Protein AF-A0A962YKL8-F1 (afdb_monomer)

Mean predicted aligned error: 5.16 Å

Secondary structure (DSSP, 8-state):
--EEEEEE---SS-----HHHHHHHH--STTSSHHHHHHHHHHHHTTT-S---HHHHHHHTTT-EEEEEEETTEEEEEEEEEEGGGEETTEEPHHHHHHHHHHHHHHHHIIIIIIS-TT--TTSHHHHHHHHHHHHHHTT---TT--S----------

Radius of gyration: 17.31 Å; Cα contacts (8 Å, |Δi|>4): 168; chains: 1; bounding box: 41×42×42 Å

Structure (mmCIF, N/CA/C/O backbone):
data_AF-A0A962YKL8-F1
#
_entry.id   AF-A0A962YKL8-F1
#
loop_
_atom_site.group_PDB
_atom_site.id
_atom_site.type_symbol
_atom_site.label_atom_id
_atom_site.label_alt_id
_atom_site.label_comp_id
_atom_site.label_asym_id
_atom_site.label_entity_id
_atom_site.label_seq_id
_atom_site.pdbx_PDB_ins_c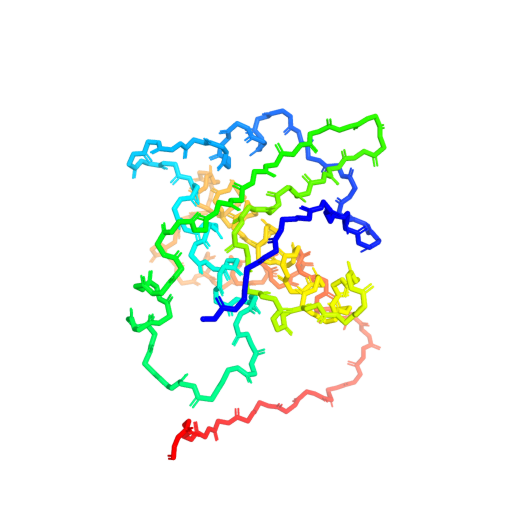ode
_atom_site.Cartn_x
_atom_site.Cartn_y
_atom_site.Cartn_z
_atom_site.occupancy
_atom_site.B_iso_or_equiv
_atom_site.auth_seq_id
_atom_site.auth_comp_id
_atom_site.auth_asym_id
_atom_site.auth_atom_id
_atom_site.pdbx_PDB_model_num
ATOM 1 N N . MET A 1 1 ? -20.604 6.832 12.163 1.00 73.44 1 MET A N 1
ATOM 2 C CA . MET A 1 1 ? -19.790 5.601 12.047 1.00 73.44 1 MET A CA 1
ATOM 3 C C . MET A 1 1 ? -18.881 5.470 13.259 1.00 73.44 1 MET A C 1
ATOM 5 O O . MET A 1 1 ? -18.358 6.483 13.714 1.00 73.44 1 MET A O 1
ATOM 9 N N . GLN A 1 2 ? -18.723 4.258 13.798 1.00 87.06 2 GLN A N 1
ATOM 10 C CA . GLN A 1 2 ? -17.769 3.999 14.881 1.00 87.06 2 GLN A CA 1
ATOM 11 C C . GLN A 1 2 ? -16.327 4.103 14.367 1.00 87.06 2 GLN A C 1
ATOM 13 O O . GLN A 1 2 ? -16.025 3.739 13.226 1.00 87.06 2 GLN A O 1
ATOM 18 N N . ARG A 1 3 ? -15.452 4.617 15.232 1.00 93.56 3 ARG A N 1
ATOM 19 C CA . ARG A 1 3 ? -14.024 4.808 14.983 1.00 93.56 3 ARG A CA 1
ATOM 20 C C . ARG A 1 3 ? -13.226 4.032 16.022 1.00 93.56 3 ARG A C 1
ATOM 22 O O . ARG A 1 3 ? -13.655 3.939 17.170 1.00 93.56 3 ARG A O 1
ATOM 29 N N . ILE A 1 4 ? -12.072 3.508 15.629 1.00 95.00 4 ILE A N 1
ATOM 30 C CA . ILE A 1 4 ? -11.179 2.756 16.513 1.00 95.00 4 ILE A CA 1
ATOM 31 C C . ILE A 1 4 ? -9.726 3.184 16.303 1.00 95.00 4 ILE A C 1
ATOM 33 O O . ILE A 1 4 ? -9.304 3.487 15.187 1.00 95.00 4 ILE A O 1
ATOM 37 N N . SER A 1 5 ? -8.958 3.205 17.388 1.00 96.06 5 SER A N 1
ATOM 38 C CA . SER A 1 5 ? -7.510 3.403 17.348 1.00 96.06 5 SER A CA 1
ATOM 39 C C . SER A 1 5 ? -6.825 2.089 17.695 1.00 96.06 5 SER A C 1
ATOM 41 O O . SER A 1 5 ? -7.187 1.436 18.673 1.00 96.06 5 SER A O 1
ATOM 43 N N . ALA A 1 6 ? -5.846 1.689 16.890 1.00 95.38 6 ALA A N 1
ATOM 44 C CA . ALA A 1 6 ? -5.217 0.378 16.995 1.00 95.38 6 ALA A CA 1
ATOM 45 C C . ALA A 1 6 ? -3.741 0.431 16.595 1.00 95.38 6 ALA A C 1
ATOM 47 O O . ALA A 1 6 ? -3.299 1.330 15.884 1.00 95.38 6 ALA A O 1
ATOM 48 N N . SER A 1 7 ? -2.968 -0.553 17.050 1.00 93.94 7 SER A N 1
ATOM 49 C CA . SER A 1 7 ? -1.604 -0.787 16.571 1.00 93.94 7 SER A CA 1
ATOM 50 C C . SER A 1 7 ? -1.551 -2.116 15.841 1.00 93.94 7 SER A C 1
ATOM 52 O O . SER A 1 7 ? -1.960 -3.137 16.389 1.00 93.94 7 SER A O 1
ATOM 54 N N . VAL A 1 8 ? -1.032 -2.097 14.621 1.00 92.94 8 VAL A N 1
ATOM 55 C CA . VAL A 1 8 ? -1.052 -3.236 13.707 1.00 92.94 8 VAL A CA 1
ATOM 56 C C . VAL A 1 8 ? 0.377 -3.534 13.265 1.00 92.94 8 VAL A C 1
ATOM 58 O O . VAL A 1 8 ? 1.109 -2.632 12.860 1.00 92.94 8 VAL A O 1
ATOM 61 N N . SER A 1 9 ? 0.791 -4.792 13.386 1.00 90.56 9 SER A N 1
ATOM 62 C CA . SER A 1 9 ? 2.078 -5.286 12.883 1.00 90.56 9 SER A CA 1
ATOM 63 C C . SER A 1 9 ? 1.896 -5.975 11.531 1.00 90.56 9 SER A C 1
ATOM 65 O O . SER A 1 9 ? 0.828 -6.557 11.312 1.00 90.56 9 SER A O 1
ATOM 67 N N . PRO A 1 10 ? 2.919 -5.970 10.659 1.00 87.94 10 PRO A N 1
ATOM 68 C CA . PRO A 1 10 ? 2.917 -6.804 9.465 1.00 87.94 10 PRO A CA 1
ATOM 69 C C . PRO A 1 10 ? 2.880 -8.286 9.842 1.00 87.94 10 PRO A C 1
ATOM 71 O O . PRO A 1 10 ? 3.247 -8.671 10.954 1.00 87.94 10 PRO A O 1
ATOM 74 N N . GLU A 1 11 ? 2.435 -9.109 8.898 1.00 78.06 11 GLU A N 1
ATOM 75 C CA . GLU A 1 11 ? 2.576 -10.561 8.958 1.00 78.06 11 GLU A CA 1
ATOM 76 C C . GLU A 1 11 ? 3.572 -11.012 7.887 1.00 78.06 11 GLU A C 1
ATOM 78 O O . GLU A 1 11 ? 3.445 -10.651 6.717 1.00 78.06 11 GLU A O 1
ATOM 83 N N . GLY A 1 12 ? 4.596 -11.762 8.296 1.00 68.69 12 GLY A N 1
ATOM 84 C CA . GLY A 1 12 ? 5.690 -12.162 7.413 1.00 68.69 12 GLY A CA 1
ATOM 85 C C . GLY A 1 12 ? 6.665 -11.025 7.080 1.00 68.69 12 GLY A C 1
ATOM 86 O O . GLY A 1 12 ? 6.815 -10.060 7.819 1.00 68.69 12 GLY A O 1
ATOM 87 N N . SER A 1 13 ? 7.341 -11.141 5.936 1.00 57.03 13 SER A N 1
ATOM 88 C CA . SER A 1 13 ? 8.639 -10.509 5.634 1.00 57.03 13 SER A CA 1
ATOM 89 C C . SER A 1 13 ? 8.661 -8.995 5.335 1.00 57.03 13 SER A C 1
ATOM 91 O O . SER A 1 13 ? 9.558 -8.537 4.631 1.00 57.03 13 SER A O 1
ATOM 93 N N . LEU A 1 14 ? 7.716 -8.202 5.842 1.00 61.25 14 LEU A N 1
ATOM 94 C CA . LEU A 1 14 ? 7.800 -6.727 5.841 1.00 61.25 14 LEU A CA 1
ATOM 95 C C . LEU A 1 14 ? 8.421 -6.218 7.150 1.00 61.25 14 LEU A C 1
ATOM 97 O O . LEU A 1 14 ? 7.923 -5.298 7.795 1.00 61.25 14 LEU A O 1
ATOM 101 N N . GLU A 1 15 ? 9.500 -6.870 7.573 1.00 60.12 15 GLU A N 1
ATOM 102 C CA . GLU A 1 15 ? 9.998 -6.760 8.945 1.00 60.12 15 GLU A CA 1
ATOM 103 C C . GLU A 1 15 ? 10.998 -5.619 9.136 1.00 60.12 15 GLU A C 1
ATOM 105 O O . GLU A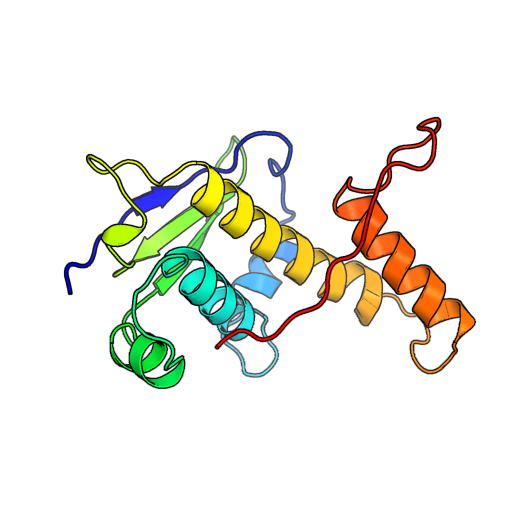 1 15 ? 11.240 -5.212 10.268 1.00 60.12 15 GLU A O 1
ATOM 110 N N . VAL A 1 16 ? 11.563 -5.053 8.064 1.00 67.44 16 VAL A N 1
ATOM 111 C CA . VAL A 1 16 ? 12.645 -4.070 8.196 1.00 67.44 16 VAL A CA 1
ATOM 112 C C . VAL A 1 16 ? 12.511 -2.959 7.160 1.00 67.44 16 VAL A C 1
ATOM 114 O O . VAL A 1 16 ? 12.585 -3.207 5.963 1.00 67.44 16 VAL A O 1
ATOM 117 N N . LEU A 1 17 ? 12.345 -1.728 7.649 1.00 73.00 17 LEU A N 1
ATOM 118 C CA . LEU A 1 17 ? 12.546 -0.496 6.887 1.00 73.00 17 LEU A CA 1
ATOM 119 C C . LEU A 1 17 ? 13.757 0.243 7.456 1.00 73.00 17 LEU A C 1
ATOM 121 O O . LEU A 1 17 ? 13.947 0.305 8.678 1.00 73.00 17 LEU A O 1
ATOM 125 N N . SER A 1 18 ? 14.547 0.839 6.574 1.00 76.50 18 SER A N 1
ATOM 126 C CA . SER A 1 18 ? 15.617 1.764 6.930 1.00 76.50 18 SER A CA 1
ATOM 127 C C . SER A 1 18 ? 15.057 3.066 7.513 1.00 76.50 18 SER A C 1
ATOM 129 O O . SER A 1 18 ? 13.931 3.479 7.235 1.00 76.50 18 SER A O 1
ATOM 131 N N . GLN A 1 19 ? 15.870 3.775 8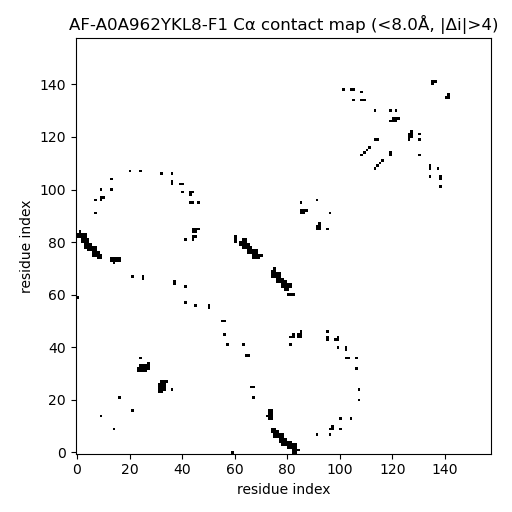.301 1.00 73.25 19 GLN A N 1
ATOM 132 C CA . GLN A 1 19 ? 15.498 5.091 8.844 1.00 73.25 19 GLN A CA 1
ATOM 133 C C . GLN A 1 19 ? 15.143 6.108 7.751 1.00 73.25 19 GLN A C 1
ATOM 135 O O . GLN A 1 19 ? 14.325 6.997 7.982 1.00 73.25 19 GLN A O 1
ATOM 140 N N . MET A 1 20 ? 15.759 5.996 6.570 1.00 76.56 20 MET A N 1
ATOM 141 C CA . MET A 1 20 ? 15.475 6.892 5.449 1.00 76.56 20 MET A CA 1
ATOM 142 C C . MET A 1 20 ? 14.079 6.639 4.884 1.00 76.56 20 MET A C 1
ATOM 144 O O . MET A 1 20 ? 13.311 7.584 4.757 1.00 76.56 20 MET A O 1
ATOM 148 N N . GLU A 1 21 ? 13.711 5.377 4.648 1.00 76.56 21 GLU A N 1
ATOM 149 C CA . GLU A 1 21 ? 12.370 5.006 4.171 1.00 76.56 21 GLU A CA 1
ATOM 150 C C . GLU A 1 21 ? 11.277 5.459 5.141 1.00 76.56 21 GLU A C 1
ATOM 152 O O . GLU A 1 21 ? 10.258 6.012 4.728 1.00 76.56 21 GLU A O 1
ATOM 157 N N . VAL A 1 22 ? 11.521 5.298 6.445 1.00 76.69 22 VAL A N 1
ATOM 158 C CA . VAL A 1 22 ? 10.617 5.791 7.490 1.00 76.69 22 VAL A CA 1
ATOM 159 C C . VAL A 1 22 ? 10.455 7.311 7.411 1.00 76.69 22 VAL A C 1
ATOM 161 O O . VAL A 1 22 ? 9.331 7.807 7.471 1.00 76.69 22 VAL A O 1
ATOM 164 N N . ARG A 1 23 ? 11.547 8.067 7.248 1.00 76.31 23 ARG A N 1
ATOM 165 C CA . ARG A 1 23 ? 11.489 9.534 7.137 1.00 76.31 23 ARG A CA 1
ATOM 166 C C . ARG A 1 23 ? 10.734 9.989 5.893 1.00 76.31 23 ARG A C 1
ATOM 168 O O . ARG A 1 23 ? 9.904 10.882 6.010 1.00 76.31 23 ARG A O 1
ATOM 175 N N . THR A 1 24 ? 10.970 9.363 4.743 1.00 77.00 24 THR A N 1
ATOM 176 C CA . THR A 1 24 ? 10.271 9.691 3.490 1.00 77.00 24 THR A CA 1
ATOM 177 C C . THR A 1 24 ? 8.761 9.454 3.596 1.00 77.00 24 THR A C 1
ATOM 179 O O . THR A 1 24 ? 7.963 10.247 3.098 1.00 77.00 24 THR A O 1
ATOM 182 N N . LEU A 1 25 ? 8.346 8.390 4.290 1.00 75.12 25 LEU A N 1
ATOM 183 C CA . LEU A 1 25 ? 6.932 8.096 4.538 1.00 75.12 25 LEU A CA 1
ATOM 184 C C . LEU A 1 25 ? 6.260 9.055 5.516 1.00 75.12 25 LEU A C 1
ATOM 186 O O . LEU A 1 25 ? 5.092 9.398 5.339 1.00 75.12 25 LEU A O 1
ATOM 190 N N . LEU A 1 26 ? 6.976 9.432 6.576 1.00 72.06 26 LEU A N 1
ATOM 191 C CA . LEU A 1 26 ? 6.478 10.344 7.602 1.00 72.06 26 LEU A CA 1
ATOM 192 C C . LEU A 1 26 ? 6.545 11.811 7.165 1.00 72.06 26 LEU A C 1
ATOM 194 O O . LEU A 1 26 ? 6.030 12.671 7.879 1.00 72.06 26 LEU A O 1
ATOM 198 N N . ASP A 1 27 ? 7.153 12.111 6.015 1.00 75.12 27 ASP A N 1
ATOM 199 C CA . ASP A 1 27 ? 7.184 13.465 5.487 1.00 75.12 27 ASP A CA 1
ATOM 200 C C . ASP A 1 27 ? 5.764 13.922 5.107 1.00 75.12 27 ASP A C 1
ATOM 202 O O . ASP A 1 27 ? 5.139 13.432 4.163 1.00 75.12 27 ASP A O 1
ATOM 206 N N . THR A 1 28 ? 5.242 14.878 5.878 1.00 66.38 28 THR A N 1
ATOM 207 C CA . THR A 1 28 ? 3.940 15.518 5.658 1.00 66.38 28 THR A CA 1
ATOM 208 C C . THR A 1 28 ? 4.023 16.735 4.736 1.00 66.38 28 THR A C 1
ATOM 210 O O . THR A 1 28 ? 3.010 17.416 4.534 1.00 66.38 28 THR A O 1
ATOM 213 N N . SER A 1 29 ? 5.209 17.054 4.204 1.00 64.56 29 SER A N 1
ATOM 214 C CA . SER A 1 29 ? 5.391 18.114 3.215 1.00 64.56 29 SER A CA 1
ATOM 215 C C . SER A 1 29 ? 4.590 17.829 1.941 1.00 64.56 29 SER A C 1
ATOM 217 O O . SER A 1 29 ? 4.143 16.710 1.686 1.00 64.56 29 SER A O 1
ATOM 219 N N . ALA A 1 30 ? 4.420 18.844 1.090 1.00 60.69 30 ALA A N 1
ATOM 220 C CA . ALA A 1 30 ? 3.745 18.673 -0.199 1.00 60.69 30 ALA A CA 1
ATOM 221 C C . ALA A 1 30 ? 4.448 17.664 -1.134 1.00 60.69 30 ALA A C 1
ATOM 223 O O . ALA A 1 30 ? 3.831 17.208 -2.091 1.00 60.69 30 ALA A O 1
ATOM 224 N N . ARG A 1 31 ? 5.720 17.334 -0.868 1.00 66.38 31 ARG A N 1
ATOM 225 C CA . ARG A 1 31 ? 6.514 16.352 -1.622 1.00 66.38 31 ARG A CA 1
ATOM 226 C C . ARG A 1 31 ? 6.586 14.982 -0.940 1.00 66.38 31 ARG A C 1
ATOM 228 O O . ARG A 1 31 ? 7.090 14.047 -1.550 1.00 66.38 31 ARG A O 1
ATOM 235 N N . GLY A 1 32 ? 6.110 14.871 0.297 1.00 76.25 32 GLY A N 1
ATOM 236 C CA . GLY A 1 32 ? 6.189 13.647 1.078 1.00 76.25 32 GLY A CA 1
ATOM 237 C C . GLY A 1 32 ? 5.084 12.643 0.746 1.00 76.25 32 GLY A C 1
ATOM 238 O O . GLY A 1 32 ? 4.016 12.987 0.230 1.00 76.25 32 GLY A O 1
ATOM 239 N N . LEU A 1 33 ? 5.331 11.370 1.060 1.00 87.94 33 LEU A N 1
ATOM 240 C CA . LEU A 1 33 ? 4.432 10.266 0.700 1.00 87.94 33 LEU A CA 1
ATOM 241 C C . LEU A 1 33 ? 3.257 10.099 1.668 1.00 87.94 33 LEU A C 1
ATOM 243 O O . LEU A 1 33 ? 2.338 9.325 1.390 1.00 87.94 33 LEU A O 1
ATOM 247 N N . TYR A 1 34 ? 3.244 10.838 2.780 1.00 90.31 34 TYR A N 1
ATOM 248 C CA . TYR A 1 34 ? 2.267 10.660 3.849 1.00 90.31 34 TYR A CA 1
ATOM 249 C C . TYR A 1 34 ? 0.818 10.748 3.366 1.00 90.31 34 TYR A C 1
ATOM 251 O O . TYR A 1 34 ? -0.006 9.898 3.695 1.00 90.31 34 TYR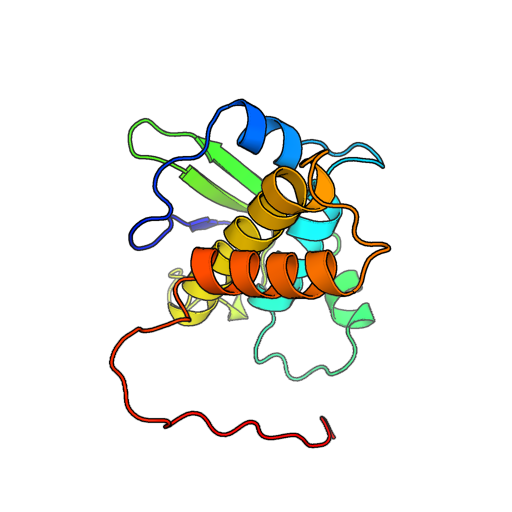 A O 1
ATOM 259 N N . ARG A 1 35 ? 0.479 11.770 2.567 1.00 91.19 35 ARG A N 1
ATOM 260 C CA . ARG A 1 35 ? -0.906 11.982 2.106 1.00 91.19 35 ARG A CA 1
ATOM 261 C C . ARG A 1 35 ? -1.384 10.857 1.194 1.00 91.19 35 ARG A C 1
ATOM 263 O O . ARG A 1 35 ? -2.538 10.439 1.312 1.00 91.19 35 ARG A O 1
ATOM 270 N N . LEU A 1 36 ? -0.505 10.369 0.319 1.00 92.88 36 LEU A N 1
ATOM 271 C CA . LEU A 1 36 ? -0.788 9.235 -0.556 1.00 92.88 36 LEU A CA 1
ATOM 272 C C . LEU A 1 36 ? -0.981 7.969 0.280 1.00 92.88 36 LEU A C 1
ATOM 274 O O . LEU A 1 36 ? -2.023 7.326 0.182 1.00 92.88 36 LEU A O 1
ATOM 278 N N . PHE A 1 37 ? -0.035 7.682 1.178 1.00 93.50 37 PHE A N 1
ATOM 279 C CA . PHE A 1 37 ? -0.098 6.524 2.064 1.00 93.50 37 PHE A CA 1
ATOM 280 C C . PHE A 1 37 ? -1.362 6.525 2.928 1.00 93.50 37 PHE A C 1
ATOM 282 O O . PHE A 1 37 ? -2.099 5.540 2.944 1.00 93.50 37 PHE A O 1
ATOM 289 N N . ARG A 1 38 ? -1.679 7.654 3.571 1.00 94.88 38 ARG A N 1
ATOM 290 C CA . ARG A 1 38 ? -2.911 7.846 4.346 1.00 94.88 38 ARG A CA 1
ATOM 291 C C . ARG A 1 38 ? -4.156 7.577 3.506 1.00 94.88 38 ARG A C 1
ATOM 293 O O . ARG A 1 38 ? -5.077 6.922 3.985 1.00 94.88 38 ARG A O 1
ATOM 300 N N . SER A 1 39 ? -4.203 8.090 2.279 1.00 94.88 39 SER A N 1
ATOM 301 C CA . SER A 1 39 ? -5.389 7.961 1.429 1.00 94.88 39 SER A CA 1
ATOM 302 C C . SER A 1 39 ? -5.599 6.521 0.962 1.00 94.88 39 SER A C 1
ATOM 304 O O . SER A 1 39 ? -6.708 6.004 1.072 1.00 94.88 39 SER A O 1
ATOM 306 N N . CYS A 1 40 ? -4.532 5.845 0.528 1.00 96.12 40 CYS A N 1
ATOM 307 C CA . CYS A 1 40 ? -4.578 4.433 0.150 1.00 96.12 40 CYS A CA 1
ATOM 308 C C . CYS A 1 40 ? -4.913 3.529 1.346 1.00 96.12 40 CYS A C 1
ATOM 310 O O . CYS A 1 40 ? -5.742 2.631 1.222 1.00 96.12 40 CYS A O 1
ATOM 312 N N . ALA A 1 41 ? -4.3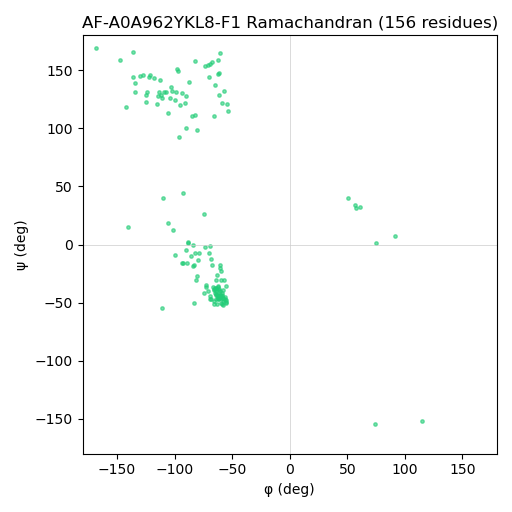32 3.792 2.521 1.00 96.31 41 ALA A N 1
ATOM 313 C CA . ALA A 1 41 ? -4.651 3.064 3.746 1.00 96.31 41 ALA A CA 1
ATOM 314 C C . ALA A 1 41 ? -6.130 3.216 4.130 1.00 96.31 41 ALA A C 1
ATOM 316 O O . ALA A 1 41 ? -6.784 2.228 4.454 1.00 96.31 41 ALA A O 1
ATOM 317 N N . LEU A 1 42 ? -6.683 4.432 4.053 1.00 96.31 42 LEU A N 1
ATOM 318 C CA . LEU A 1 42 ? -8.096 4.666 4.351 1.00 96.31 42 LEU A CA 1
ATOM 319 C C . LEU A 1 42 ? -9.024 3.944 3.366 1.00 96.31 42 LEU A C 1
ATOM 321 O O . LEU A 1 42 ? -10.049 3.411 3.790 1.00 96.31 42 LEU A O 1
ATOM 325 N N . ALA A 1 43 ? -8.661 3.902 2.082 1.00 95.56 43 ALA A N 1
ATOM 326 C CA . ALA A 1 43 ? -9.400 3.140 1.080 1.00 95.56 43 ALA A CA 1
ATOM 327 C C . ALA A 1 43 ? -9.409 1.641 1.422 1.00 95.56 43 ALA A C 1
ATOM 329 O O . ALA A 1 43 ? -10.474 1.034 1.476 1.00 95.56 43 ALA A O 1
ATOM 330 N N . VAL A 1 44 ? -8.249 1.069 1.768 1.00 96.19 44 VAL A N 1
ATOM 331 C CA . VAL A 1 44 ? -8.139 -0.336 2.198 1.00 96.19 44 VAL A CA 1
ATOM 332 C C . VAL A 1 44 ? -8.994 -0.622 3.436 1.00 96.19 44 VAL A C 1
ATOM 334 O O . VAL A 1 44 ? -9.711 -1.619 3.464 1.00 96.19 44 VAL A O 1
ATOM 337 N N . LEU A 1 45 ? -8.978 0.260 4.438 1.00 95.56 45 LEU A N 1
ATOM 338 C CA . LEU A 1 45 ? -9.769 0.098 5.667 1.00 95.56 45 LEU A CA 1
ATOM 339 C C . LEU A 1 45 ? -11.288 0.202 5.443 1.00 95.56 45 LEU A C 1
ATOM 341 O O . LEU A 1 45 ? -12.050 -0.228 6.302 1.00 95.56 45 LEU A O 1
ATOM 345 N N . ASN A 1 46 ? -11.733 0.769 4.319 1.00 93.62 46 ASN A N 1
ATOM 346 C CA . ASN A 1 46 ? -13.145 0.831 3.930 1.00 93.62 46 ASN A CA 1
ATOM 347 C C . ASN A 1 46 ? -13.520 -0.221 2.872 1.00 93.62 46 ASN A C 1
ATOM 349 O O . ASN A 1 46 ? -14.608 -0.147 2.300 1.00 93.62 46 ASN A O 1
ATOM 353 N N . SER A 1 47 ? -12.653 -1.205 2.610 1.00 87.25 47 SER A N 1
ATOM 354 C CA . SER A 1 47 ? -12.981 -2.322 1.716 1.00 87.25 47 SER A CA 1
ATOM 355 C C . SER A 1 47 ? -14.211 -3.064 2.249 1.00 87.25 47 SER A C 1
ATOM 357 O O . SER A 1 47 ? -14.203 -3.529 3.387 1.00 87.25 47 SER A O 1
ATOM 359 N N . GLY A 1 48 ? -15.269 -3.158 1.440 1.00 80.75 48 GLY A N 1
ATOM 360 C CA . GLY A 1 48 ? -16.556 -3.739 1.848 1.00 80.75 48 GLY A CA 1
ATOM 361 C C . GLY A 1 48 ? -17.568 -2.737 2.418 1.00 80.75 48 GLY A C 1
ATOM 362 O O . GLY A 1 48 ? -18.615 -3.152 2.908 1.00 80.75 48 GLY A O 1
ATOM 363 N N . SER A 1 49 ? -17.283 -1.431 2.359 1.00 82.00 49 SER A N 1
ATOM 364 C CA . SER A 1 49 ? -18.295 -0.396 2.590 1.00 82.00 49 SER A CA 1
ATOM 365 C C . SER A 1 49 ? -19.414 -0.481 1.546 1.00 82.00 49 SER A C 1
ATOM 367 O O . SER A 1 49 ? -19.165 -0.799 0.388 1.00 82.00 49 SER A O 1
ATOM 369 N N . HIS A 1 50 ? -20.641 -0.153 1.954 1.00 79.31 50 HIS A N 1
ATOM 370 C CA . HIS A 1 50 ? -21.802 -0.067 1.061 1.00 79.31 50 HIS A CA 1
ATOM 371 C C . HIS A 1 50 ? -21.927 1.288 0.343 1.00 79.31 50 HIS A C 1
ATOM 373 O O . HIS A 1 50 ? -22.896 1.485 -0.385 1.00 79.31 50 HIS A O 1
ATOM 379 N N . THR A 1 51 ? -21.011 2.237 0.582 1.00 82.12 51 THR A N 1
ATOM 380 C CA . THR A 1 51 ? -20.993 3.506 -0.163 1.00 82.12 51 THR A CA 1
ATOM 381 C C . THR A 1 51 ? -20.048 3.412 -1.355 1.00 82.12 51 THR A C 1
ATOM 383 O O . THR A 1 51 ? -18.882 3.042 -1.195 1.00 82.12 51 THR A O 1
ATOM 386 N N . ASP A 1 52 ? -20.545 3.810 -2.523 1.00 80.44 52 ASP A N 1
ATOM 387 C CA . ASP A 1 52 ? -19.757 3.943 -3.751 1.00 80.44 52 ASP A CA 1
ATOM 388 C C . ASP A 1 52 ? -19.157 5.357 -3.907 1.00 80.44 52 ASP A C 1
ATOM 390 O O . ASP A 1 52 ? -18.360 5.606 -4.814 1.00 80.44 52 ASP A O 1
ATOM 394 N N . ASP A 1 53 ? -19.485 6.305 -3.013 1.00 87.00 53 ASP A N 1
ATOM 395 C CA . ASP A 1 53 ? -18.913 7.655 -3.042 1.00 87.00 53 ASP A CA 1
ATOM 396 C C . ASP A 1 53 ? -17.628 7.748 -2.204 1.00 87.00 53 ASP A C 1
ATOM 398 O O . ASP A 1 53 ? -17.631 7.939 -0.983 1.00 87.00 53 ASP A O 1
ATOM 402 N N . ALA A 1 54 ? -16.484 7.707 -2.890 1.00 86.81 54 ALA A N 1
ATOM 403 C CA . ALA A 1 54 ? -15.182 7.907 -2.263 1.00 86.81 54 ALA A CA 1
ATOM 404 C C . ALA A 1 54 ? -15.086 9.241 -1.493 1.00 86.81 54 ALA A C 1
ATOM 406 O O . ALA A 1 54 ? -14.443 9.302 -0.442 1.00 86.81 54 ALA A O 1
ATOM 407 N N . ARG A 1 55 ? -15.723 10.322 -1.969 1.00 90.06 55 ARG A N 1
ATOM 408 C CA . ARG A 1 55 ? -15.682 11.632 -1.296 1.00 90.06 55 ARG A CA 1
ATOM 409 C C . ARG A 1 55 ? -16.384 11.575 0.049 1.00 90.06 55 ARG A C 1
ATOM 411 O O . ARG A 1 55 ? -15.902 12.191 0.999 1.00 90.06 55 ARG A O 1
ATOM 418 N N . GLU A 1 56 ? -17.485 10.838 0.143 1.00 91.19 56 GLU A N 1
ATOM 419 C CA . GLU A 1 56 ? -18.188 10.616 1.404 1.00 91.19 56 GLU A CA 1
ATOM 420 C C . GLU A 1 56 ? -17.274 9.915 2.415 1.00 91.19 56 GLU A C 1
ATOM 422 O O . GLU A 1 56 ? -17.138 10.388 3.545 1.00 91.19 56 GLU A O 1
ATOM 427 N N . ILE A 1 57 ? -16.560 8.865 1.996 1.00 90.75 57 ILE A N 1
ATOM 428 C CA . ILE A 1 57 ? -15.598 8.145 2.846 1.00 90.75 57 ILE A CA 1
ATOM 429 C C . ILE A 1 57 ? -14.518 9.100 3.369 1.00 90.75 57 ILE A C 1
ATOM 431 O O . ILE A 1 57 ? -14.289 9.192 4.580 1.00 90.75 57 ILE A O 1
ATOM 435 N N . PHE A 1 58 ? -13.874 9.854 2.473 1.00 91.88 58 PHE A N 1
ATOM 436 C CA . PHE A 1 58 ? -12.824 10.800 2.856 1.00 91.88 58 PHE A CA 1
ATOM 437 C C . PHE A 1 58 ? -13.346 11.935 3.744 1.00 91.88 58 PHE A C 1
ATOM 439 O O . PHE A 1 58 ? -12.598 12.427 4.589 1.00 91.88 58 PHE A O 1
ATOM 446 N N . ASN A 1 59 ? -14.613 12.333 3.590 1.00 93.38 59 ASN A N 1
ATOM 447 C CA . ASN A 1 59 ? -15.262 13.339 4.427 1.00 93.38 59 ASN A CA 1
ATOM 448 C C . ASN A 1 59 ? -15.622 12.811 5.821 1.00 93.38 59 ASN A C 1
ATOM 450 O O . ASN A 1 59 ? -15.401 13.508 6.813 1.00 93.38 59 ASN A O 1
ATOM 454 N N . THR A 1 60 ? -16.130 11.585 5.911 1.00 93.56 60 THR A N 1
ATOM 455 C CA . THR A 1 60 ? -16.487 10.941 7.180 1.00 93.56 60 THR A CA 1
ATOM 456 C C . THR A 1 60 ? -15.255 10.663 8.043 1.00 93.56 60 THR A C 1
ATOM 458 O O . THR A 1 60 ? -15.301 10.829 9.266 1.00 93.56 60 THR A O 1
ATOM 461 N N . TYR A 1 61 ? -14.138 10.302 7.408 1.00 94.88 61 TYR A N 1
ATOM 462 C CA . TYR A 1 61 ? -12.866 9.973 8.058 1.00 94.88 61 TYR A CA 1
ATOM 463 C C . TYR A 1 61 ? -11.779 11.037 7.810 1.00 94.88 61 TYR A C 1
ATOM 465 O O . TYR A 1 61 ? -10.598 10.729 7.609 1.00 94.88 61 TYR A O 1
ATOM 473 N N . ARG A 1 62 ? -12.150 12.326 7.834 1.00 95.06 62 ARG A N 1
ATOM 474 C CA . ARG A 1 62 ? -11.187 13.447 7.747 1.00 95.06 62 ARG A CA 1
ATOM 475 C C . ARG A 1 62 ? -10.158 13.432 8.878 1.00 95.06 62 ARG A C 1
ATOM 477 O O . ARG A 1 62 ? -9.026 13.852 8.672 1.00 95.06 62 ARG A O 1
ATOM 484 N N . ASP A 1 63 ? -10.550 12.921 10.037 1.00 95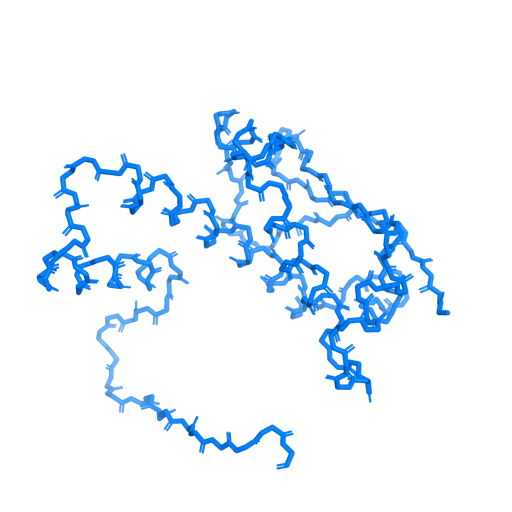.44 63 ASP A N 1
ATOM 485 C CA . ASP A 1 63 ? -9.753 12.800 11.257 1.00 95.44 63 ASP A CA 1
ATOM 486 C C . ASP A 1 63 ? -8.939 11.500 11.342 1.00 95.44 63 ASP A C 1
ATOM 488 O O . ASP A 1 63 ? -8.244 11.288 12.336 1.00 95.44 63 ASP A O 1
ATOM 492 N N . PHE A 1 64 ? -8.999 10.635 10.319 1.00 96.81 64 PHE A N 1
ATOM 493 C CA . PHE A 1 64 ? -8.170 9.433 10.252 1.00 96.81 64 PHE A CA 1
ATOM 494 C C . PHE A 1 64 ? -6.683 9.800 10.216 1.00 96.81 64 PHE A C 1
ATOM 496 O O . PHE A 1 64 ? -6.255 10.599 9.373 1.00 96.81 64 PHE A O 1
ATOM 503 N N . GLY A 1 65 ? -5.907 9.179 11.098 1.00 94.94 65 GLY A N 1
ATOM 504 C CA . GLY A 1 65 ? -4.457 9.281 11.165 1.00 94.94 65 GLY A CA 1
ATOM 505 C C . GLY A 1 65 ? -3.809 7.906 11.044 1.00 94.94 65 GLY A C 1
ATOM 506 O O . GLY A 1 65 ? -4.318 6.906 11.549 1.00 94.94 65 GLY A O 1
ATOM 507 N N . ILE A 1 66 ? -2.660 7.853 10.379 1.00 94.00 66 ILE A N 1
ATOM 508 C CA . ILE A 1 66 ? -1.811 6.664 10.322 1.00 94.00 66 ILE A CA 1
ATOM 509 C C . ILE A 1 66 ? -0.369 7.085 10.554 1.00 94.00 66 ILE A C 1
ATOM 511 O O . ILE A 1 66 ? 0.085 8.039 9.941 1.00 94.00 66 ILE A O 1
ATOM 515 N N . ASN A 1 67 ? 0.341 6.401 11.444 1.00 88.56 67 ASN A N 1
ATOM 516 C CA . ASN A 1 67 ? 1.723 6.717 11.790 1.00 88.56 67 ASN A CA 1
ATOM 517 C C . ASN A 1 67 ? 2.562 5.445 11.819 1.00 88.56 67 ASN A C 1
ATOM 519 O O . ASN A 1 67 ? 2.130 4.417 12.343 1.00 88.56 67 ASN A O 1
ATOM 523 N N . LEU A 1 68 ? 3.781 5.519 11.294 1.00 86.38 68 LEU A N 1
ATOM 524 C CA . LEU A 1 68 ? 4.722 4.410 11.345 1.00 86.38 68 LEU A CA 1
ATOM 525 C C . LEU A 1 68 ? 5.569 4.493 12.618 1.00 86.38 68 LEU A C 1
ATOM 527 O O . LEU A 1 68 ? 6.166 5.519 12.933 1.00 86.38 68 LEU A O 1
ATOM 531 N N . MET A 1 69 ? 5.604 3.396 13.364 1.00 84.19 69 MET A N 1
ATOM 532 C CA . MET A 1 69 ? 6.355 3.241 14.601 1.00 84.19 69 MET A CA 1
ATOM 533 C C . MET A 1 69 ? 7.430 2.183 14.403 1.00 84.19 69 MET A C 1
ATOM 535 O O . MET A 1 69 ? 7.122 1.023 14.137 1.00 84.19 69 MET A O 1
ATOM 539 N N . GLN A 1 70 ? 8.688 2.556 14.599 1.00 76.62 70 GLN A N 1
ATOM 540 C CA . GLN A 1 70 ? 9.779 1.593 14.574 1.00 76.62 70 GLN A CA 1
ATOM 541 C C . GLN A 1 70 ? 9.994 0.980 15.963 1.00 76.62 70 GLN A C 1
ATOM 543 O O . GLN A 1 70 ? 9.887 1.648 17.002 1.00 76.62 70 GLN A O 1
ATOM 548 N N . ARG A 1 71 ? 10.257 -0.323 15.983 1.00 75.31 71 ARG A N 1
ATOM 549 C CA . ARG A 1 71 ? 10.541 -1.131 17.169 1.00 75.31 71 ARG A CA 1
ATOM 550 C C . ARG A 1 71 ? 11.723 -2.052 16.872 1.00 75.31 71 ARG A C 1
ATOM 552 O O . ARG A 1 71 ? 12.074 -2.275 15.720 1.00 75.31 71 ARG A O 1
ATOM 559 N N . ASN A 1 72 ? 12.300 -2.634 17.919 1.00 68.00 72 ASN A N 1
ATOM 560 C CA . ASN A 1 72 ? 13.452 -3.538 17.799 1.00 68.00 72 ASN A CA 1
ATOM 561 C C . ASN A 1 72 ? 13.163 -4.779 16.928 1.00 68.00 72 ASN A C 1
ATOM 563 O O . ASN A 1 72 ? 14.090 -5.378 16.405 1.00 68.00 72 ASN A O 1
ATOM 567 N N . GLN A 1 73 ? 11.888 -5.154 16.781 1.00 66.69 73 GLN A N 1
ATOM 568 C CA . GLN A 1 73 ? 11.412 -6.305 16.000 1.00 66.69 73 GLN A CA 1
ATOM 569 C C . GLN A 1 73 ? 10.754 -5.891 14.669 1.00 66.69 73 GLN A C 1
ATOM 571 O O . GLN A 1 73 ? 9.960 -6.644 14.119 1.00 66.69 73 GLN A O 1
ATOM 576 N N . GLY A 1 74 ? 11.012 -4.669 14.191 1.00 77.69 74 GLY A N 1
ATOM 577 C CA . GLY A 1 74 ? 10.498 -4.176 12.914 1.00 77.69 74 GLY A CA 1
ATOM 578 C C . GLY A 1 74 ? 9.524 -3.010 13.027 1.00 77.69 74 GLY A C 1
ATOM 579 O O . GL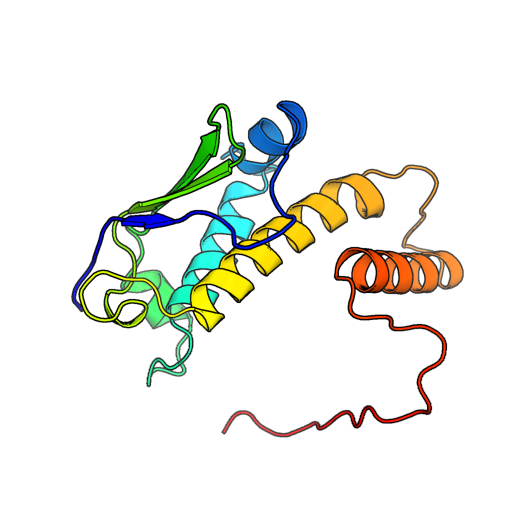Y A 1 74 ? 9.593 -2.194 13.952 1.00 77.69 74 GLY A O 1
ATOM 580 N N . ILE A 1 75 ? 8.625 -2.897 12.053 1.00 83.56 75 ILE A N 1
ATOM 581 C CA . ILE A 1 75 ? 7.686 -1.776 11.942 1.00 83.56 75 ILE A CA 1
ATOM 582 C C . ILE A 1 75 ? 6.307 -2.110 12.525 1.00 83.56 75 ILE A C 1
ATOM 584 O O . ILE A 1 75 ? 5.839 -3.244 12.483 1.00 83.56 75 ILE A O 1
ATOM 588 N N . LYS A 1 76 ? 5.626 -1.092 13.049 1.00 88.88 76 LYS A N 1
ATOM 589 C CA . LYS A 1 76 ? 4.208 -1.116 13.420 1.00 88.88 76 LYS A CA 1
ATOM 590 C C . LYS A 1 76 ? 3.505 0.092 12.826 1.00 88.88 76 LYS A C 1
ATOM 592 O O . LYS A 1 76 ? 4.070 1.180 12.788 1.00 88.88 76 LYS A O 1
ATOM 597 N N . LEU A 1 77 ? 2.255 -0.079 12.427 1.00 92.12 77 LEU A N 1
ATOM 598 C CA . LEU A 1 77 ? 1.376 1.017 12.041 1.00 92.12 77 LEU A CA 1
ATOM 599 C C . LEU A 1 77 ? 0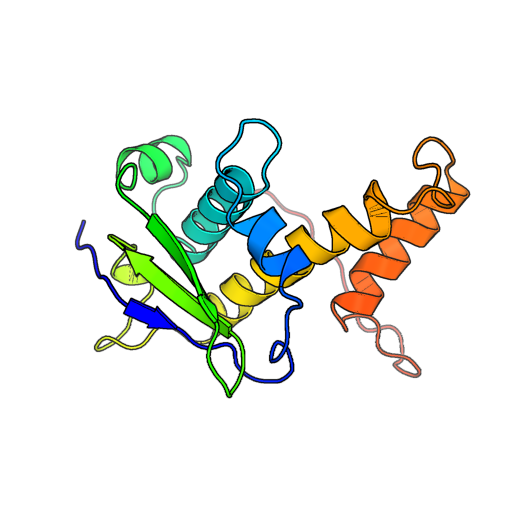.453 1.343 13.212 1.00 92.12 77 LEU A C 1
ATOM 601 O O . LEU A 1 77 ? -0.249 0.471 13.724 1.00 92.12 77 LEU A O 1
ATOM 605 N N . ARG A 1 78 ? 0.459 2.600 13.646 1.00 94.56 78 ARG A N 1
ATOM 606 C CA . ARG A 1 78 ? -0.514 3.148 14.587 1.00 94.56 78 ARG A CA 1
ATOM 607 C C . ARG A 1 78 ? -1.618 3.821 13.792 1.00 94.56 78 ARG A C 1
ATOM 609 O O . ARG A 1 78 ? -1.351 4.754 13.042 1.00 94.56 78 ARG A O 1
ATOM 616 N N . LEU A 1 79 ? -2.834 3.337 13.974 1.00 95.94 79 LEU A N 1
ATOM 617 C CA . LEU A 1 79 ? -4.043 3.861 13.364 1.00 95.94 79 LEU A CA 1
ATOM 618 C C . LEU A 1 79 ? -4.805 4.678 14.400 1.00 95.94 79 LEU A C 1
ATOM 620 O O . LEU A 1 79 ? -4.970 4.243 15.542 1.00 95.94 79 LEU A O 1
ATOM 624 N N . GLU A 1 80 ? -5.274 5.842 13.985 1.00 96.81 80 GLU A N 1
ATOM 625 C CA . GLU A 1 80 ? -6.065 6.771 14.780 1.00 96.81 80 GLU A CA 1
ATOM 626 C C . GLU A 1 80 ? -7.363 7.039 14.031 1.00 96.81 80 GLU A C 1
ATOM 628 O O . GLU A 1 80 ? -7.336 7.331 12.836 1.00 96.81 80 GLU A O 1
ATOM 633 N N . ASN A 1 81 ? -8.499 6.931 14.721 1.00 96.25 81 ASN A N 1
ATOM 634 C CA . ASN A 1 81 ? -9.816 7.197 14.135 1.00 96.25 81 ASN A CA 1
ATOM 635 C C . ASN A 1 81 ? -10.131 6.348 12.883 1.00 96.25 81 ASN A C 1
ATOM 637 O O . ASN A 1 81 ? -10.807 6.805 11.962 1.00 96.25 81 ASN A O 1
ATOM 641 N N . ALA A 1 82 ? -9.643 5.105 12.837 1.00 96.25 82 ALA A N 1
ATOM 642 C CA . ALA A 1 82 ? -9.866 4.195 11.719 1.00 96.25 82 ALA A CA 1
ATOM 643 C C . ALA A 1 82 ? -11.323 3.693 11.663 1.00 96.25 82 ALA A C 1
ATOM 645 O O . ALA A 1 82 ? -11.981 3.616 12.707 1.00 96.25 82 ALA A O 1
ATOM 646 N N . PRO A 1 83 ? -11.829 3.300 10.479 1.00 95.62 83 PRO A N 1
ATOM 647 C CA . PRO A 1 83 ? -13.121 2.632 10.345 1.00 95.62 83 PRO A CA 1
ATOM 648 C C . PRO A 1 83 ? -13.209 1.382 11.227 1.00 95.62 83 PRO A C 1
ATOM 650 O O . PRO A 1 83 ? -12.430 0.444 11.063 1.00 95.62 83 PRO A O 1
ATOM 653 N N . ALA A 1 84 ? -14.178 1.342 12.148 1.00 94.62 84 ALA A N 1
ATOM 654 C CA . ALA A 1 84 ? -14.366 0.182 13.024 1.00 94.62 84 ALA A CA 1
ATOM 655 C C . ALA A 1 84 ? -14.741 -1.096 12.250 1.00 94.62 84 ALA A C 1
ATOM 657 O O . ALA A 1 84 ? -14.409 -2.187 12.696 1.00 94.62 84 ALA A O 1
ATOM 658 N N . ALA A 1 85 ? -15.357 -0.959 11.070 1.00 93.94 85 ALA A N 1
ATOM 659 C CA . ALA A 1 85 ? -15.724 -2.076 10.195 1.00 93.94 85 ALA A CA 1
ATOM 660 C C . ALA A 1 85 ? -14.519 -2.910 9.714 1.00 93.94 85 ALA A C 1
ATOM 662 O O . ALA A 1 85 ? -14.684 -4.069 9.351 1.00 93.94 85 ALA A O 1
ATOM 663 N N . ALA A 1 86 ? -13.300 -2.359 9.762 1.00 95.69 86 ALA A N 1
ATOM 664 C CA . ALA A 1 86 ? -12.077 -3.099 9.452 1.00 95.69 86 ALA A CA 1
ATOM 665 C C . ALA A 1 86 ? -11.654 -4.096 10.554 1.00 95.69 86 ALA A C 1
ATOM 667 O O . ALA A 1 86 ? -10.633 -4.779 10.413 1.00 95.69 86 ALA A O 1
ATOM 668 N N . PHE A 1 87 ? -12.393 -4.156 11.667 1.00 95.56 87 PHE A N 1
ATOM 669 C CA . PHE A 1 87 ? -12.059 -4.924 12.861 1.00 95.56 87 PHE A CA 1
ATOM 670 C C . PHE A 1 87 ? -13.218 -5.834 13.282 1.00 95.56 87 PHE A C 1
ATOM 672 O O . PHE A 1 87 ? -14.384 -5.463 13.194 1.00 95.56 87 PHE A O 1
ATOM 679 N N . VAL A 1 88 ? -12.874 -7.004 13.819 1.00 94.81 88 VAL A N 1
ATOM 680 C CA . VAL A 1 88 ? -13.785 -7.945 14.483 1.00 94.81 88 VAL A CA 1
ATOM 681 C C . VAL A 1 88 ? -13.220 -8.211 15.874 1.00 94.81 88 VAL A C 1
ATOM 683 O O . VAL A 1 88 ? -12.051 -8.574 16.007 1.00 94.81 88 VAL A O 1
ATOM 686 N N . ASP A 1 89 ? -14.007 -7.948 16.918 1.00 92.81 89 ASP A N 1
ATOM 687 C CA . ASP A 1 89 ? -13.595 -8.083 18.326 1.00 92.81 89 ASP A CA 1
ATOM 688 C C . ASP A 1 89 ? -12.264 -7.377 18.653 1.00 92.81 89 ASP A C 1
ATOM 690 O O . ASP A 1 89 ? -11.391 -7.894 19.353 1.00 92.81 89 ASP A O 1
ATOM 694 N N . GLY A 1 90 ? -12.073 -6.182 18.084 1.00 89.75 90 GLY A N 1
ATOM 695 C CA . GLY A 1 90 ? -10.865 -5.372 18.267 1.00 89.75 90 GLY A CA 1
ATOM 696 C C . GLY A 1 90 ? -9.629 -5.868 17.505 1.00 89.75 90 GLY A C 1
ATOM 697 O O . GLY A 1 90 ? -8.574 -5.240 17.590 1.00 89.75 90 GLY A O 1
ATOM 698 N N . LYS A 1 91 ? -9.736 -6.953 16.728 1.00 93.06 91 LYS A N 1
ATOM 699 C CA . LYS A 1 91 ? -8.671 -7.456 15.851 1.00 93.06 91 LYS A CA 1
ATOM 700 C C . LYS A 1 91 ? -8.951 -7.067 14.406 1.00 93.06 91 LYS A C 1
ATOM 702 O O . LYS A 1 91 ? -10.058 -7.245 13.913 1.00 93.06 91 LYS A O 1
ATOM 707 N N . MET A 1 92 ? -7.944 -6.537 13.719 1.00 95.31 92 MET A N 1
ATOM 708 C CA . MET A 1 92 ? -8.071 -6.192 12.303 1.00 95.31 92 MET A CA 1
ATOM 709 C C . MET A 1 92 ? -8.294 -7.452 11.460 1.00 95.31 92 MET A C 1
ATOM 711 O O . MET A 1 92 ? -7.608 -8.455 11.665 1.00 95.31 92 MET A O 1
ATOM 715 N N . ILE A 1 93 ? -9.210 -7.378 10.492 1.00 95.50 93 ILE A N 1
ATOM 716 C CA . ILE A 1 93 ? -9.439 -8.447 9.512 1.00 95.50 93 ILE A CA 1
ATOM 717 C C . ILE A 1 93 ? -8.127 -8.740 8.772 1.00 95.50 93 ILE A C 1
ATOM 719 O O . ILE A 1 93 ? -7.457 -7.824 8.290 1.00 95.50 93 ILE A O 1
ATOM 723 N N . GLN A 1 94 ? -7.762 -10.019 8.663 1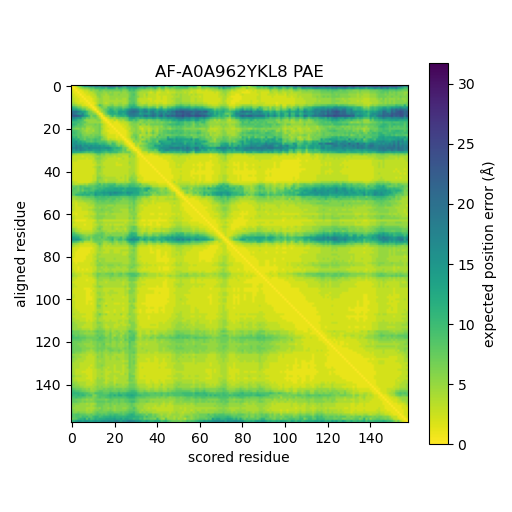.00 93.94 94 GLN A N 1
ATOM 724 C CA . GLN A 1 94 ? -6.464 -10.438 8.128 1.00 93.94 94 GLN A CA 1
ATOM 725 C C . GLN A 1 94 ? -6.187 -9.884 6.721 1.00 93.94 94 GLN A C 1
ATOM 727 O O . GLN A 1 94 ? -5.149 -9.260 6.527 1.00 93.94 94 GLN A O 1
ATOM 732 N N . GLY A 1 95 ? -7.126 -10.017 5.777 1.00 94.25 95 GLY A N 1
ATOM 733 C CA . GLY A 1 95 ? -6.940 -9.510 4.410 1.00 94.25 95 GLY A CA 1
ATOM 734 C C . GLY A 1 95 ? -6.771 -7.986 4.337 1.00 94.25 95 GLY A C 1
ATOM 735 O O . GLY A 1 95 ? -5.935 -7.486 3.589 1.00 94.25 95 GLY A O 1
ATOM 736 N N . ILE A 1 96 ? -7.486 -7.230 5.180 1.00 95.81 96 ILE A N 1
ATOM 737 C CA . ILE A 1 96 ? -7.315 -5.769 5.276 1.00 95.81 96 ILE A CA 1
ATOM 738 C C . ILE A 1 96 ? -5.910 -5.435 5.773 1.00 95.81 96 ILE A C 1
ATOM 740 O O . ILE A 1 96 ? -5.255 -4.544 5.234 1.00 95.81 96 ILE A O 1
ATOM 744 N N . ARG A 1 97 ? -5.421 -6.164 6.780 1.00 94.38 97 ARG A N 1
ATOM 745 C CA . ARG A 1 97 ? -4.059 -5.990 7.284 1.00 94.38 97 ARG A CA 1
ATOM 746 C C . ARG A 1 97 ? -3.014 -6.307 6.216 1.00 94.38 97 ARG A C 1
ATOM 748 O O . ARG A 1 97 ? -2.084 -5.525 6.048 1.00 94.38 97 ARG A O 1
ATOM 755 N N . GLU A 1 98 ? -3.161 -7.412 5.490 1.00 93.00 98 GLU A N 1
ATOM 756 C CA . GLU A 1 98 ? -2.264 -7.781 4.388 1.00 93.00 98 GLU A CA 1
ATOM 757 C C . GLU A 1 98 ? -2.223 -6.683 3.313 1.00 93.00 98 GLU A C 1
ATOM 759 O O . GLU A 1 98 ? -1.143 -6.233 2.924 1.00 93.00 98 GLU A O 1
ATOM 764 N N . HIS A 1 99 ? -3.384 -6.165 2.900 1.00 95.12 99 HIS A N 1
ATOM 765 C CA . HIS A 1 99 ? -3.467 -5.059 1.945 1.00 95.12 99 HIS A CA 1
ATOM 766 C C . HIS A 1 99 ? -2.883 -3.750 2.483 1.00 95.12 99 HIS A C 1
ATOM 768 O O . HIS A 1 99 ? -2.218 -3.032 1.739 1.00 95.12 99 HIS A O 1
ATOM 774 N N . LEU A 1 100 ? -3.062 -3.448 3.770 1.00 94.62 100 LEU A N 1
ATOM 775 C CA . LEU A 1 100 ? -2.505 -2.244 4.390 1.00 94.62 100 LEU A CA 1
ATOM 776 C C . LEU A 1 100 ? -0.972 -2.225 4.294 1.00 94.62 100 LEU A C 1
ATOM 778 O O . LEU A 1 100 ? -0.370 -1.188 4.009 1.00 94.62 100 LEU A O 1
ATOM 782 N N . PHE A 1 101 ? -0.336 -3.379 4.489 1.00 92.56 101 PHE A N 1
ATOM 783 C CA . PHE A 1 101 ? 1.111 -3.516 4.354 1.00 92.56 101 PHE A CA 1
ATOM 784 C C . PHE A 1 101 ? 1.576 -3.656 2.898 1.00 92.56 101 PHE A C 1
ATOM 786 O O . PHE A 1 101 ? 2.675 -3.204 2.578 1.00 92.56 101 PHE A O 1
ATOM 793 N N . ALA A 1 102 ? 0.744 -4.182 1.994 1.00 93.31 102 ALA A N 1
ATOM 794 C CA . ALA A 1 102 ? 1.003 -4.125 0.554 1.00 93.31 102 ALA A CA 1
ATOM 795 C C . ALA A 1 102 ? 1.041 -2.673 0.043 1.00 93.31 102 ALA A C 1
ATOM 797 O O . ALA A 1 102 ? 1.976 -2.300 -0.659 1.00 93.31 102 ALA A O 1
ATOM 798 N N . VAL A 1 103 ? 0.100 -1.826 0.486 1.00 94.50 103 VAL A N 1
ATOM 799 C CA . VAL A 1 103 ? 0.096 -0.382 0.190 1.00 94.50 103 VAL A CA 1
ATOM 800 C C . VAL A 1 103 ? 1.405 0.272 0.633 1.00 94.50 103 VAL A C 1
ATOM 802 O O . VAL A 1 103 ? 2.013 1.017 -0.133 1.00 94.50 103 VAL A O 1
ATOM 805 N N . LEU A 1 104 ? 1.857 -0.018 1.858 1.00 91.62 104 LEU A N 1
ATOM 806 C CA . LEU A 1 104 ? 3.120 0.504 2.378 1.00 91.62 104 LEU A CA 1
ATOM 807 C C . LEU A 1 104 ? 4.310 0.083 1.500 1.00 91.62 104 LEU A C 1
ATOM 809 O O . LEU A 1 104 ? 5.089 0.933 1.075 1.00 91.62 104 LEU A O 1
ATOM 813 N N . ARG A 1 105 ? 4.426 -1.219 1.210 1.00 90.94 105 ARG A N 1
ATOM 814 C CA . ARG A 1 105 ? 5.485 -1.793 0.368 1.00 90.94 105 ARG A CA 1
ATOM 815 C C . ARG A 1 105 ? 5.540 -1.119 -1.002 1.00 90.94 105 ARG A C 1
ATOM 817 O O . ARG A 1 105 ? 6.613 -0.707 -1.434 1.00 90.94 105 ARG A O 1
ATOM 824 N N . ASP A 1 106 ? 4.397 -1.021 -1.673 1.00 93.88 106 ASP A N 1
ATOM 825 C CA . ASP A 1 106 ? 4.333 -0.594 -3.070 1.00 93.88 106 ASP A CA 1
ATOM 826 C C . ASP A 1 106 ? 4.597 0.909 -3.214 1.00 93.88 106 ASP A C 1
ATOM 828 O O . ASP A 1 106 ? 5.274 1.318 -4.157 1.00 93.88 106 ASP A O 1
ATOM 832 N N . ILE A 1 107 ? 4.160 1.728 -2.249 1.00 92.69 107 ILE A N 1
ATOM 833 C CA . ILE A 1 107 ? 4.454 3.169 -2.226 1.00 92.69 107 ILE A CA 1
ATOM 834 C C . ILE A 1 107 ? 5.951 3.429 -2.024 1.00 92.69 107 ILE A C 1
ATOM 836 O O . ILE A 1 107 ? 6.533 4.201 -2.786 1.00 92.69 107 ILE A O 1
ATOM 840 N N . ILE A 1 108 ? 6.584 2.786 -1.034 1.00 88.69 108 ILE A N 1
ATOM 841 C CA . ILE A 1 108 ? 8.022 2.978 -0.770 1.00 88.69 108 ILE A CA 1
ATOM 842 C C . ILE A 1 108 ? 8.846 2.509 -1.966 1.00 88.69 108 ILE A C 1
ATOM 844 O O . ILE A 1 108 ? 9.692 3.252 -2.457 1.00 88.69 108 ILE A O 1
ATOM 848 N N . TYR A 1 109 ? 8.588 1.286 -2.437 1.00 90.94 109 TYR A N 1
ATOM 849 C CA . TYR A 1 109 ? 9.372 0.681 -3.507 1.00 90.94 109 TYR A CA 1
ATOM 850 C C . TYR A 1 109 ? 9.270 1.495 -4.795 1.00 90.94 109 TYR A C 1
ATOM 852 O O . TYR A 1 109 ? 10.281 1.802 -5.416 1.00 90.94 109 TYR A O 1
ATOM 860 N N . THR A 1 110 ? 8.058 1.916 -5.167 1.00 93.56 110 THR A N 1
ATOM 861 C CA . THR A 1 110 ? 7.861 2.732 -6.371 1.00 93.56 110 THR A CA 1
ATOM 862 C C . THR A 1 110 ? 8.559 4.085 -6.249 1.00 93.56 110 THR A C 1
ATOM 864 O O . THR A 1 110 ? 9.161 4.553 -7.211 1.00 93.56 110 THR A O 1
ATOM 867 N N . HIS A 1 111 ? 8.519 4.722 -5.078 1.00 91.50 111 HIS A N 1
ATOM 868 C CA . HIS A 1 111 ? 9.174 6.014 -4.901 1.00 91.50 111 HIS A CA 1
ATOM 869 C C . HIS A 1 111 ? 10.704 5.909 -4.945 1.00 91.50 111 HIS A C 1
ATOM 871 O O . HIS A 1 111 ? 11.346 6.682 -5.649 1.00 91.50 111 HIS A O 1
ATOM 877 N N . ASN A 1 112 ? 11.287 4.948 -4.230 1.00 88.56 112 ASN A N 1
ATOM 878 C CA . ASN A 1 112 ? 12.739 4.856 -4.084 1.00 88.56 112 ASN A CA 1
ATOM 879 C C . ASN A 1 112 ? 13.404 4.150 -5.268 1.00 88.56 112 ASN A C 1
ATOM 881 O O . ASN A 1 112 ? 14.345 4.679 -5.847 1.00 88.56 112 ASN A O 1
ATOM 885 N N . GLU A 1 113 ? 12.899 2.974 -5.635 1.00 90.69 113 GLU A N 1
ATOM 886 C CA . GLU A 1 113 ? 13.578 2.056 -6.558 1.00 90.69 113 GLU A CA 1
ATOM 887 C C . GLU A 1 113 ? 13.134 2.237 -8.012 1.00 90.69 113 GLU A C 1
ATOM 889 O O . GLU A 1 113 ? 13.788 1.733 -8.915 1.00 90.69 113 GLU A O 1
ATOM 894 N N . ILE A 1 114 ? 12.011 2.926 -8.255 1.00 94.50 114 ILE A N 1
ATOM 895 C CA . ILE A 1 114 ? 11.506 3.171 -9.615 1.00 94.50 114 ILE A CA 1
ATOM 896 C C . ILE A 1 114 ? 11.624 4.647 -9.987 1.00 94.50 114 ILE A C 1
ATOM 898 O O . ILE A 1 114 ? 12.205 4.973 -11.014 1.00 94.50 114 ILE A O 1
ATOM 902 N N . GLN A 1 115 ? 11.075 5.553 -9.174 1.00 91.88 115 GLN A N 1
ATOM 903 C CA . GLN A 1 115 ? 11.129 6.996 -9.449 1.00 91.88 115 GLN A CA 1
ATOM 904 C C . GLN A 1 115 ? 12.460 7.632 -9.029 1.00 91.88 115 GLN A C 1
ATOM 906 O O . GLN A 1 115 ? 12.874 8.626 -9.621 1.00 91.88 115 GLN A O 1
ATOM 911 N N . GLY A 1 116 ? 13.099 7.087 -7.993 1.00 87.81 116 GLY A N 1
ATOM 912 C CA . GLY A 1 116 ? 14.379 7.559 -7.469 1.00 87.81 116 GLY A CA 1
ATOM 913 C C . GLY A 1 116 ? 15.604 6.979 -8.176 1.00 87.81 116 GLY A C 1
ATOM 914 O O . GLY A 1 116 ? 16.708 7.466 -7.935 1.00 87.81 116 GLY A O 1
ATOM 915 N N . ASP A 1 117 ? 15.432 5.978 -9.045 1.00 91.06 117 ASP A N 1
ATOM 916 C CA . ASP A 1 117 ? 16.530 5.352 -9.781 1.00 91.06 117 ASP A CA 1
ATOM 917 C C . ASP A 1 117 ? 16.901 6.190 -11.024 1.00 91.06 117 ASP A C 1
ATOM 919 O O . ASP A 1 117 ? 16.132 6.241 -11.988 1.00 91.06 117 ASP A O 1
ATOM 923 N N . PRO A 1 118 ? 18.088 6.827 -11.058 1.00 91.12 118 PRO A N 1
ATOM 924 C CA . PRO A 1 118 ? 18.510 7.650 -12.191 1.00 91.12 118 PRO A CA 1
ATOM 925 C C . PRO A 1 118 ? 18.783 6.839 -13.467 1.00 91.12 118 PRO A C 1
ATOM 927 O O . PRO A 1 118 ? 18.941 7.425 -14.538 1.00 91.12 118 PRO A O 1
ATOM 930 N N . THR A 1 119 ? 18.875 5.510 -13.374 1.00 92.94 119 THR A N 1
ATOM 931 C CA . THR A 1 119 ? 19.070 4.621 -14.524 1.00 92.94 119 THR A CA 1
ATOM 932 C C . THR A 1 119 ? 17.753 4.267 -15.224 1.00 92.94 119 THR A C 1
ATOM 934 O O . THR A 1 119 ? 17.767 3.905 -16.403 1.00 92.94 119 THR A O 1
ATOM 937 N N . LEU A 1 120 ? 16.609 4.451 -14.552 1.00 93.56 120 LEU A N 1
ATOM 938 C CA . LEU A 1 120 ? 15.272 4.195 -15.088 1.00 93.56 120 LEU A CA 1
ATOM 939 C C . LEU A 1 120 ? 14.619 5.472 -15.640 1.00 93.56 120 LEU A C 1
ATOM 941 O O . LEU A 1 120 ? 13.902 6.203 -14.966 1.00 93.56 120 LEU A O 1
ATOM 945 N N . ASP A 1 121 ? 14.802 5.704 -16.937 1.00 95.00 121 ASP A N 1
ATOM 946 C CA . ASP A 1 121 ? 14.063 6.732 -17.685 1.00 95.00 121 ASP A CA 1
ATOM 947 C C . ASP A 1 121 ? 12.653 6.255 -18.094 1.00 95.00 121 ASP A C 1
ATOM 949 O O . ASP A 1 121 ? 12.490 5.575 -19.108 1.00 95.00 121 ASP A O 1
ATOM 953 N N . LEU A 1 122 ? 11.624 6.647 -17.334 1.00 94.31 122 LEU A N 1
ATOM 954 C CA . LEU A 1 122 ? 10.218 6.277 -17.572 1.00 94.31 122 LEU A CA 1
ATOM 955 C C . LEU A 1 122 ? 9.581 6.914 -18.821 1.00 94.31 122 LEU A C 1
ATOM 957 O O . LEU A 1 122 ? 8.424 6.620 -19.119 1.00 94.31 122 LEU A O 1
ATOM 961 N N . SER A 1 123 ? 10.300 7.756 -19.571 1.00 95.75 123 SER A N 1
ATOM 962 C CA . SER A 1 123 ? 9.853 8.199 -20.899 1.00 95.75 123 SER A CA 1
ATOM 963 C C . SER A 1 123 ? 10.116 7.152 -21.992 1.00 95.75 123 SER A C 1
ATOM 965 O O . SER A 1 123 ? 9.556 7.241 -23.087 1.00 95.75 123 SER A O 1
ATOM 967 N N . LYS A 1 124 ? 10.931 6.128 -21.695 1.00 97.56 124 LYS A N 1
ATOM 968 C CA . LYS A 1 124 ? 11.278 5.041 -22.617 1.00 97.56 124 LYS A CA 1
ATOM 969 C C . LYS A 1 124 ? 10.444 3.790 -22.353 1.00 97.56 124 LYS A C 1
ATOM 971 O O . LYS A 1 124 ? 10.389 3.278 -21.237 1.00 97.56 124 LYS A O 1
ATOM 976 N N . SER A 1 125 ? 9.866 3.231 -23.415 1.00 97.75 125 SER A N 1
ATOM 977 C CA . SER A 1 125 ? 9.002 2.039 -23.347 1.00 97.75 125 SER A CA 1
ATOM 978 C C . SER A 1 125 ? 9.690 0.808 -22.727 1.00 97.75 125 SER A C 1
ATOM 980 O O . SER A 1 125 ? 9.075 0.086 -21.937 1.00 97.75 125 SER A O 1
ATOM 982 N N . GLU A 1 126 ? 10.973 0.591 -23.028 1.00 97.25 126 GLU A N 1
ATOM 983 C CA . GLU A 1 126 ? 11.772 -0.503 -22.455 1.00 97.25 126 GLU A CA 1
ATOM 984 C C . GLU A 1 126 ? 11.895 -0.386 -20.928 1.00 97.25 126 GLU A C 1
ATOM 986 O O . GLU A 1 126 ? 11.671 -1.352 -20.198 1.00 97.25 126 GLU A O 1
ATOM 991 N N . HIS A 1 127 ? 12.154 0.821 -20.428 1.00 97.38 127 HIS A N 1
ATOM 992 C CA . HIS A 1 127 ? 12.289 1.085 -19.002 1.00 97.38 127 HIS A CA 1
ATOM 993 C C . HIS A 1 127 ? 10.942 1.029 -18.286 1.00 97.38 127 HIS A C 1
ATOM 995 O O . HIS A 1 127 ? 10.874 0.507 -17.178 1.00 97.38 127 HIS A O 1
ATOM 1001 N N . MET A 1 128 ? 9.854 1.482 -18.920 1.00 97.25 128 MET A N 1
ATOM 1002 C CA . MET A 1 128 ? 8.503 1.310 -18.374 1.00 97.25 128 MET A CA 1
ATOM 1003 C C . MET A 1 128 ? 8.164 -0.172 -18.170 1.00 97.25 128 MET A C 1
ATOM 1005 O O . MET A 1 128 ? 7.634 -0.550 -17.126 1.00 97.25 128 MET A O 1
ATOM 1009 N N . THR A 1 129 ? 8.508 -1.022 -19.140 1.00 97.81 129 THR A N 1
ATOM 1010 C CA . THR A 1 129 ? 8.296 -2.475 -19.042 1.00 97.81 129 THR A CA 1
ATOM 1011 C C . THR A 1 129 ? 9.104 -3.069 -17.886 1.00 97.81 129 THR A C 1
ATOM 1013 O O . THR A 1 129 ? 8.559 -3.811 -17.063 1.00 97.81 129 THR A O 1
ATOM 1016 N N . SER A 1 130 ? 10.380 -2.690 -17.770 1.00 96.94 130 SER A N 1
ATOM 1017 C CA . SER A 1 130 ? 11.247 -3.102 -16.659 1.00 96.94 130 SER A CA 1
ATOM 1018 C C . SER A 1 130 ? 10.726 -2.622 -15.302 1.00 96.94 130 SER A C 1
ATOM 1020 O O . SER A 1 130 ? 10.719 -3.396 -14.346 1.00 96.94 130 SER A O 1
ATOM 1022 N N . ALA A 1 131 ? 10.213 -1.393 -15.217 1.00 97.38 131 ALA A N 1
ATOM 1023 C CA . ALA A 1 131 ? 9.629 -0.842 -13.999 1.00 97.38 131 ALA A CA 1
ATOM 1024 C C . ALA A 1 131 ? 8.404 -1.648 -13.538 1.00 97.38 131 ALA A C 1
ATOM 1026 O O . ALA A 1 131 ? 8.334 -2.050 -12.375 1.00 97.38 131 ALA A O 1
ATOM 1027 N N . VAL A 1 132 ? 7.475 -1.964 -14.451 1.00 97.56 132 VAL A N 1
ATOM 1028 C CA . VAL A 1 132 ? 6.316 -2.828 -14.151 1.00 97.56 132 VAL A CA 1
ATOM 1029 C C . VAL A 1 132 ? 6.781 -4.196 -13.647 1.00 97.56 132 VAL A C 1
ATOM 1031 O O . VAL A 1 132 ? 6.297 -4.676 -12.619 1.00 97.56 132 VAL A O 1
ATOM 1034 N N . PHE A 1 133 ? 7.759 -4.810 -14.318 1.00 97.25 133 PHE A N 1
ATOM 1035 C CA . PHE A 1 133 ? 8.323 -6.090 -13.893 1.00 97.25 133 PHE A CA 1
ATOM 1036 C C . PHE A 1 133 ? 8.953 -6.018 -12.493 1.00 97.25 133 PHE A C 1
ATOM 1038 O O . PHE A 1 133 ? 8.726 -6.905 -11.670 1.00 97.25 133 PHE A O 1
ATOM 1045 N N . HIS A 1 134 ? 9.717 -4.966 -12.189 1.00 96.50 134 HIS A N 1
ATOM 1046 C CA . HIS A 1 134 ? 10.347 -4.773 -10.883 1.00 96.50 134 HIS A CA 1
ATOM 1047 C C . HIS A 1 134 ? 9.327 -4.611 -9.756 1.00 96.50 134 HIS A C 1
ATOM 1049 O O . HIS A 1 134 ? 9.471 -5.274 -8.726 1.00 96.50 134 HIS A O 1
ATOM 1055 N N . ILE A 1 135 ? 8.263 -3.831 -9.971 1.00 96.25 135 ILE A N 1
ATOM 1056 C CA . ILE A 1 135 ? 7.166 -3.673 -9.004 1.00 96.25 135 ILE A CA 1
ATOM 1057 C C . ILE A 1 135 ? 6.506 -5.031 -8.717 1.00 96.25 135 ILE A C 1
ATOM 1059 O O . ILE A 1 135 ? 6.400 -5.436 -7.558 1.00 96.25 135 ILE A O 1
ATOM 1063 N N . LEU A 1 136 ? 6.133 -5.789 -9.756 1.00 96.94 136 LEU A N 1
ATOM 1064 C CA . LEU A 1 136 ? 5.507 -7.111 -9.600 1.00 96.94 136 LEU A CA 1
ATOM 1065 C C . LEU A 1 136 ? 6.447 -8.135 -8.939 1.00 96.94 136 LEU A C 1
ATOM 1067 O O . LEU A 1 136 ? 6.023 -8.946 -8.109 1.00 96.94 136 LEU A O 1
ATOM 1071 N N . ARG A 1 137 ? 7.743 -8.090 -9.265 1.00 95.19 137 ARG A N 1
ATOM 1072 C CA . ARG A 1 137 ? 8.763 -8.939 -8.638 1.00 95.19 137 ARG A CA 1
ATOM 1073 C C . ARG A 1 137 ? 8.906 -8.625 -7.150 1.00 95.19 137 ARG A C 1
ATOM 1075 O O . ARG A 1 137 ? 8.895 -9.550 -6.342 1.00 95.19 137 ARG A O 1
ATOM 1082 N N . ASN A 1 138 ? 8.995 -7.346 -6.779 1.00 93.25 138 ASN A N 1
ATOM 1083 C CA . ASN A 1 138 ? 9.066 -6.916 -5.380 1.00 93.25 138 ASN A CA 1
ATOM 1084 C C . ASN A 1 138 ? 7.800 -7.296 -4.595 1.00 93.25 138 ASN A C 1
ATOM 1086 O O . ASN A 1 138 ? 7.876 -7.717 -3.441 1.00 93.25 138 ASN A O 1
ATOM 1090 N N . ALA A 1 139 ? 6.638 -7.248 -5.252 1.00 93.25 139 ALA A N 1
ATOM 1091 C CA . ALA A 1 139 ? 5.376 -7.712 -4.688 1.00 93.25 139 ALA A CA 1
ATOM 1092 C C . ALA A 1 139 ? 5.283 -9.242 -4.519 1.00 93.25 139 ALA A C 1
ATOM 1094 O O . ALA A 1 139 ? 4.329 -9.725 -3.907 1.00 93.25 139 ALA A O 1
ATOM 1095 N N . ARG A 1 140 ? 6.270 -10.001 -5.021 1.00 92.69 140 ARG A N 1
ATOM 1096 C CA . ARG A 1 140 ? 6.346 -11.473 -4.988 1.00 92.69 140 ARG A CA 1
ATOM 1097 C C . ARG A 1 140 ? 5.155 -12.169 -5.651 1.00 92.69 140 ARG A C 1
ATOM 1099 O O . ARG A 1 140 ? 4.774 -13.271 -5.257 1.00 92.69 140 ARG A O 1
ATOM 1106 N N . VAL A 1 141 ? 4.577 -11.535 -6.671 1.00 93.75 141 VAL A N 1
ATOM 1107 C CA . VAL A 1 141 ? 3.461 -12.110 -7.442 1.00 93.75 141 VAL A CA 1
ATOM 1108 C C . VAL A 1 141 ? 3.926 -12.884 -8.677 1.00 93.75 141 VAL A C 1
ATOM 1110 O O . VAL A 1 141 ? 3.177 -13.697 -9.207 1.00 93.75 141 VAL A O 1
ATOM 1113 N N . LEU A 1 142 ? 5.179 -12.694 -9.103 1.00 93.56 142 LEU A N 1
ATOM 1114 C CA . LEU A 1 142 ? 5.793 -13.461 -10.188 1.00 93.56 142 LEU A CA 1
ATOM 1115 C C . LEU A 1 142 ? 6.368 -14.772 -9.640 1.00 93.56 142 LEU A C 1
ATOM 1117 O O . LEU A 1 142 ? 7.356 -14.762 -8.905 1.00 93.56 142 LEU A O 1
ATOM 1121 N N . ARG A 1 143 ? 5.748 -15.901 -9.995 1.00 93.19 143 ARG A N 1
ATOM 1122 C CA . ARG A 1 143 ? 6.179 -17.242 -9.575 1.00 93.19 143 ARG A CA 1
ATOM 1123 C C . ARG A 1 143 ? 6.843 -17.967 -10.752 1.00 93.19 143 ARG A C 1
ATOM 1125 O O . ARG A 1 143 ? 6.150 -18.244 -11.729 1.00 93.19 143 ARG A O 1
ATOM 1132 N N . PRO A 1 144 ? 8.158 -18.252 -10.701 1.00 92.12 144 PRO A N 1
ATOM 1133 C CA . PRO A 1 144 ? 8.823 -19.004 -11.760 1.00 92.12 144 PRO A CA 1
ATOM 1134 C C . PRO A 1 144 ? 8.355 -20.465 -11.765 1.00 92.12 144 PRO A C 1
ATOM 1136 O O . PRO A 1 144 ? 7.953 -20.994 -10.729 1.00 92.12 144 PRO A O 1
ATOM 1139 N N . SER A 1 145 ? 8.458 -21.118 -12.924 1.00 93.88 145 SER A N 1
ATOM 1140 C CA . SER A 1 145 ? 8.187 -22.556 -13.089 1.00 93.88 145 SER A CA 1
ATOM 1141 C C . SER A 1 145 ? 6.753 -22.987 -12.752 1.00 93.88 145 SER A C 1
ATOM 1143 O O . SER A 1 145 ? 6.532 -24.097 -12.273 1.00 93.88 145 SER A O 1
ATOM 1145 N N . VAL A 1 146 ? 5.779 -22.109 -12.997 1.00 94.38 146 VAL A N 1
ATOM 1146 C CA . VAL A 1 146 ? 4.345 -22.411 -12.904 1.00 94.38 146 VAL A CA 1
ATOM 1147 C C . VAL A 1 146 ? 3.756 -22.326 -14.308 1.00 94.38 146 VAL A C 1
ATOM 1149 O O . VAL A 1 146 ? 3.996 -21.342 -15.009 1.00 94.38 146 VAL A O 1
ATOM 1152 N N . ASP A 1 147 ? 2.996 -23.343 -14.715 1.00 96.06 147 ASP A N 1
ATOM 1153 C CA . ASP A 1 147 ? 2.269 -23.303 -15.985 1.00 96.06 147 ASP A CA 1
ATOM 1154 C C . ASP A 1 147 ? 1.246 -22.151 -15.991 1.00 96.06 147 ASP A C 1
ATOM 1156 O O . ASP A 1 147 ? 0.680 -21.832 -14.938 1.00 96.06 147 ASP A O 1
ATOM 1160 N N . PRO A 1 148 ? 0.973 -21.517 -17.147 1.00 95.88 148 PRO A N 1
ATOM 1161 C CA . PRO A 1 148 ? 0.047 -20.389 -17.222 1.00 95.88 148 PRO A CA 1
ATOM 1162 C C . PRO A 1 148 ? -1.330 -20.712 -16.623 1.00 95.88 148 PRO A C 1
ATOM 1164 O O . PRO A 1 148 ? -2.068 -21.547 -17.141 1.00 95.88 148 PRO A O 1
ATOM 1167 N N . ASN A 1 149 ? -1.684 -20.026 -15.532 1.00 95.44 149 ASN A N 1
ATOM 1168 C CA . ASN A 1 149 ? -2.920 -20.267 -14.777 1.00 95.44 149 ASN A CA 1
ATOM 1169 C C . ASN A 1 149 ? -3.613 -18.982 -14.279 1.00 95.44 149 ASN A C 1
ATOM 1171 O O . ASN A 1 149 ? -4.476 -19.043 -13.404 1.00 95.44 149 ASN A O 1
ATOM 1175 N N . ILE A 1 150 ? -3.241 -17.817 -14.819 1.00 95.69 150 ILE A N 1
ATOM 1176 C CA . ILE A 1 150 ? -3.807 -16.513 -14.448 1.00 95.69 150 ILE A CA 1
ATOM 1177 C C . ILE A 1 150 ? -4.767 -16.051 -15.546 1.00 95.69 150 ILE A C 1
ATOM 1179 O O . ILE A 1 150 ? -4.378 -15.936 -16.706 1.00 95.69 150 ILE A O 1
ATOM 1183 N N . VAL A 1 151 ? -6.005 -15.735 -15.164 1.00 97.38 151 VAL A N 1
ATOM 1184 C CA . VAL A 1 151 ? -7.011 -15.118 -16.039 1.00 97.38 151 VAL A CA 1
ATOM 1185 C C . VAL A 1 151 ? -7.272 -13.698 -15.552 1.00 97.38 151 VAL A C 1
ATOM 1187 O O . VAL A 1 151 ? -7.544 -13.482 -14.373 1.00 97.38 151 VAL A O 1
ATOM 1190 N N . VAL A 1 152 ? -7.187 -12.725 -16.459 1.00 97.31 152 VAL A N 1
ATOM 1191 C CA . VAL A 1 152 ? -7.534 -11.329 -16.172 1.00 97.31 152 VAL A CA 1
ATOM 1192 C C . VAL A 1 152 ? -9.007 -11.115 -16.511 1.00 97.31 152 VAL A C 1
ATOM 1194 O O . VAL A 1 152 ? -9.414 -11.327 -17.651 1.00 97.31 152 VAL A O 1
ATOM 1197 N N . CYS A 1 153 ? -9.797 -10.684 -15.528 1.00 97.00 153 CYS A N 1
ATOM 1198 C CA . CYS A 1 153 ? -11.217 -10.375 -15.696 1.00 97.00 153 CYS A CA 1
ATOM 1199 C C . CYS A 1 153 ? -11.432 -8.860 -15.654 1.00 97.00 153 CYS A C 1
ATOM 1201 O O . CYS A 1 153 ? -10.969 -8.202 -14.722 1.00 97.00 153 CYS A O 1
ATOM 1203 N N . TRP A 1 154 ? -12.169 -8.317 -16.623 1.00 97.38 154 TRP A N 1
ATOM 1204 C CA . TRP A 1 154 ? -12.611 -6.919 -16.639 1.00 97.38 154 TRP A CA 1
ATOM 1205 C C . TRP A 1 154 ? -14.140 -6.851 -16.611 1.00 97.38 154 TRP A C 1
ATOM 1207 O O . TRP A 1 154 ? -14.809 -7.684 -17.220 1.00 97.38 154 TRP A O 1
ATOM 1217 N N . GLY A 1 155 ? -14.688 -5.859 -15.908 1.00 95.31 155 GLY A N 1
ATOM 1218 C CA . GLY A 1 155 ? -16.128 -5.655 -15.740 1.00 95.31 155 GLY A CA 1
ATOM 1219 C C . GLY A 1 155 ? -16.442 -4.282 -15.137 1.00 95.31 155 GLY A C 1
ATOM 1220 O O . GLY A 1 155 ? -15.533 -3.570 -14.708 1.00 95.31 155 GLY A O 1
ATOM 1221 N N . GLY A 1 156 ? -17.721 -3.899 -15.140 1.00 91.81 156 GLY A N 1
ATOM 1222 C CA . GLY A 1 156 ? -18.201 -2.679 -14.481 1.00 91.81 156 GLY A CA 1
ATOM 1223 C C . GLY A 1 156 ? -18.222 -2.816 -12.956 1.00 91.81 156 GLY A C 1
ATOM 1224 O O . GLY A 1 156 ? -18.333 -3.923 -12.436 1.00 91.81 156 GLY A O 1
ATOM 1225 N N . HIS A 1 157 ? -18.110 -1.691 -12.243 1.00 83.94 157 HIS A N 1
ATOM 1226 C CA . HIS A 1 157 ? -18.277 -1.644 -10.783 1.00 83.94 157 HIS A CA 1
ATOM 1227 C C . HIS A 1 157 ? -19.754 -1.553 -10.357 1.00 83.94 157 HIS A C 1
ATOM 1229 O O . HIS A 1 157 ? -20.064 -1.853 -9.207 1.00 83.94 157 HIS A O 1
ATOM 1235 N N . SER A 1 158 ? -20.641 -1.162 -11.284 1.00 76.56 158 SER A N 1
ATOM 1236 C CA . SER A 1 158 ? -22.096 -1.044 -11.128 1.00 76.56 158 SER A CA 1
ATOM 1237 C C . SER A 1 158 ? -22.810 -1.698 -12.301 1.00 76.56 158 SER A C 1
ATOM 1239 O O . SER A 1 158 ? -22.376 -1.443 -13.451 1.00 76.56 158 SER A O 1
#

Foldseek 3Di:
DDFDKDKADADPDQFDDDPVLLCQCPDPPPNGCVVVLQLQLLVLLCVPPPDPDSVVSCVVVVVWDWHWDADPRGIMIIIGRHDCVQDDPRHGDPVSSNSSVLSSQLSSCCVCVAVVDPVQDCVDPVSVVVSVVSSCVSVVVDDPPDDDDDDDDDDDPD

pLDDT: mean 89.05, std 9.48, range [57.03, 97.81]

Nearest PDB structures (foldseek):
  6gfl-assembly1_B-2  TM=9.320E-01  e=6.171E-13  Escherichia coli K-12
  6gfl-assembly1_A-2  TM=9.116E-01  e=4.319E-13  Escherichia coli K-12
  6gfm-assembly1_A  TM=8.669E-01  e=2.246E-13  Escherichia coli K-12
  3gh1-assembly1_C  TM=9.296E-01  e=1.530E-11  Vibrio cholerae O1 biovar El Tor str. N16961
  3bq9-assembly1_A  TM=8.728E-01  e=4.943E-12  Idiomarina baltica OS145

Sequence (158 aa):
MQRISASVSPEGSLEVLSQMEVRTLLDTSARGLYRLFRSCALAVLNSGSHTDDAREIFNTYRDFGINLMQRNQGIKLRLENAPAAAFVDGKMIQGIREHLFAVLRDIIYTHNEIQGDPTLDLSKSEHMTSAVFHILRNARVLRPSVDPNIVVCWGGHS

Solvent-accessible surface area (backbone atoms only — not comparable to full-atom values): 9639 Å² total; per-residue (Å²): 133,67,61,40,66,49,78,47,65,67,81,70,92,69,42,77,77,56,74,64,60,53,50,47,43,68,26,77,53,98,86,31,45,28,67,59,52,49,51,54,43,53,52,47,43,46,67,86,56,93,68,90,53,65,68,57,54,54,62,77,42,64,76,47,43,73,45,83,42,84,51,101,90,22,53,32,40,39,36,33,49,31,58,38,87,36,39,56,96,89,39,66,40,66,70,49,53,54,49,44,51,48,54,53,51,53,54,51,44,46,50,53,69,43,71,56,31,89,85,49,52,72,90,37,72,70,40,42,54,51,46,55,52,50,55,41,49,75,69,63,71,69,67,82,97,60,78,96,81,85,81,88,85,86,81,76,97,119